Protein AF-A0A645F994-F1 (afdb_monomer_lite)

Foldseek 3Di:
DDPPPPVVVVVVVVLVVVVVVPVPPDDDDQDKFKKKKKDAQVLCVQCVVVQVVFFHFPDWDQDPNRMIITITIGRPVCLVVSQVVSCVSRVHPMDMGTDD

Organism: NCBI:txid1076179

Secondary structure (DSSP, 8-state):
------HHHHHHHHHHHHHHHHGGG--S---EEEEEEEEEHHHHHHHHHHHHHH-EEEEEEE-TTSEEEEEEEEEGGGHHHHHHHHHHHHTT--EEEEE-

Sequence (100 aa):
MKFHVDAFKTMEKQVDEAMKLLKPLIPIRLEKSRVAVRLSGTDYGKCYEDLIGFGIVEREEWQKDGSWIGVMEIPAGRINELTGRMKDRTRGTAEVRLIS

Structure (mmCIF, N/CA/C/O backbone):
data_AF-A0A645F994-F1
#
_entry.id   AF-A0A645F994-F1
#
loop_
_atom_site.group_PDB
_atom_site.id
_atom_site.type_symbol
_atom_site.label_atom_id
_atom_site.label_alt_id
_atom_site.label_comp_id
_atom_site.label_asym_id
_atom_site.label_entity_id
_atom_site.label_seq_id
_atom_site.pdbx_PDB_ins_code
_atom_site.Cartn_x
_atom_site.Cartn_y
_atom_site.Cartn_z
_atom_site.occupancy
_atom_site.B_iso_or_equiv
_atom_site.auth_seq_id
_atom_site.auth_comp_id
_atom_site.auth_asym_id
_atom_site.auth_atom_id
_atom_site.pdbx_PDB_model_num
ATOM 1 N N . MET A 1 1 ? -2.578 -6.190 37.125 1.00 38.97 1 MET A N 1
ATOM 2 C CA . MET A 1 1 ? -1.524 -6.371 36.104 1.00 38.97 1 MET A CA 1
ATOM 3 C C . MET A 1 1 ? -2.187 -6.267 34.733 1.00 38.97 1 MET A C 1
ATOM 5 O O . MET A 1 1 ? -2.744 -7.244 34.259 1.00 38.97 1 MET A O 1
ATOM 9 N N . LYS A 1 2 ? -2.282 -5.058 34.161 1.00 40.34 2 LYS A N 1
ATOM 10 C CA . LYS A 1 2 ? -2.873 -4.856 32.827 1.00 40.34 2 LYS A CA 1
ATOM 11 C C . LYS A 1 2 ? -1.740 -4.947 31.808 1.00 40.34 2 LYS A C 1
ATOM 13 O O . LYS A 1 2 ? -0.998 -3.988 31.638 1.00 40.34 2 LYS A O 1
ATOM 18 N N . PHE A 1 3 ? -1.582 -6.115 31.193 1.00 35.53 3 PHE A N 1
ATOM 19 C CA . PHE A 1 3 ? -0.750 -6.270 30.006 1.00 35.53 3 PHE A CA 1
ATOM 20 C C . PHE A 1 3 ? -1.453 -5.559 28.848 1.00 35.53 3 PHE A C 1
ATOM 22 O O . PHE A 1 3 ? -2.392 -6.091 28.267 1.00 35.53 3 PHE A O 1
ATOM 29 N N . HIS A 1 4 ? -1.029 -4.333 28.550 1.00 41.91 4 HIS A N 1
ATOM 30 C CA . HIS A 1 4 ? -1.249 -3.740 27.236 1.00 41.91 4 HIS A CA 1
ATOM 31 C C . HIS A 1 4 ? -0.124 -4.273 26.348 1.00 41.91 4 HIS A C 1
ATOM 33 O O . HIS A 1 4 ? 0.980 -3.733 26.319 1.00 41.91 4 HIS A O 1
ATOM 39 N N . VAL A 1 5 ? -0.365 -5.425 25.722 1.00 39.44 5 VAL A N 1
ATOM 40 C CA . VAL A 1 5 ? 0.471 -5.882 24.613 1.00 39.44 5 VAL A CA 1
ATOM 41 C C . VAL A 1 5 ? 0.105 -4.989 23.436 1.00 39.44 5 VAL A C 1
ATOM 43 O O . VAL A 1 5 ? -0.930 -5.188 22.808 1.00 39.44 5 VAL A O 1
ATOM 46 N N . ASP A 1 6 ? 0.927 -3.977 23.164 1.00 44.97 6 ASP A N 1
ATOM 47 C CA . ASP A 1 6 ? 0.894 -3.277 21.881 1.00 44.97 6 ASP A CA 1
ATOM 48 C C . ASP A 1 6 ? 1.360 -4.259 20.801 1.00 44.97 6 ASP A C 1
ATOM 50 O O . ASP A 1 6 ? 2.546 -4.347 20.474 1.00 44.97 6 ASP A O 1
ATOM 54 N N . ALA A 1 7 ? 0.411 -5.029 20.266 1.00 48.12 7 ALA A N 1
ATOM 55 C CA . ALA A 1 7 ? 0.626 -5.989 19.183 1.00 48.12 7 ALA A CA 1
ATOM 56 C C . ALA A 1 7 ? 1.188 -5.327 17.905 1.00 48.12 7 ALA A C 1
ATOM 58 O O . ALA A 1 7 ? 1.768 -6.003 17.058 1.00 48.12 7 ALA A O 1
ATOM 59 N N . PHE A 1 8 ? 1.088 -3.999 17.801 1.00 50.41 8 PHE A N 1
ATOM 60 C CA . PHE A 1 8 ? 1.637 -3.198 16.708 1.00 50.41 8 PHE A CA 1
ATOM 61 C C . PHE A 1 8 ? 3.173 -3.133 16.724 1.00 50.41 8 PHE A C 1
ATOM 63 O O . PHE A 1 8 ? 3.800 -3.284 15.679 1.00 50.41 8 PHE A O 1
ATOM 70 N N . LYS A 1 9 ? 3.808 -3.043 17.905 1.00 43.66 9 LYS A N 1
ATOM 71 C CA . LYS A 1 9 ? 5.281 -2.943 18.020 1.00 43.66 9 LYS A CA 1
ATOM 72 C C . LYS A 1 9 ? 6.025 -4.212 17.603 1.00 43.66 9 LYS A C 1
ATOM 74 O O . LYS A 1 9 ? 7.218 -4.170 17.312 1.00 43.66 9 LYS A O 1
ATOM 79 N N . THR A 1 10 ? 5.363 -5.369 17.653 1.00 43.88 10 THR A N 1
ATOM 80 C CA . THR A 1 10 ? 5.973 -6.652 17.260 1.00 43.88 10 THR A C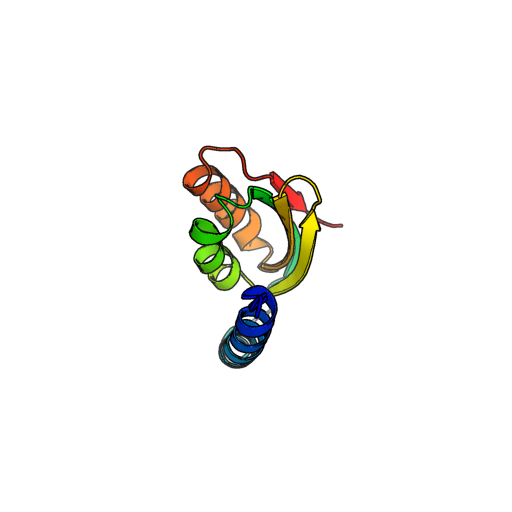A 1
ATOM 81 C C . THR A 1 10 ? 5.847 -6.891 15.756 1.00 43.88 10 THR A C 1
ATOM 83 O O . THR A 1 10 ? 6.770 -7.438 15.158 1.00 43.88 10 THR A O 1
ATOM 86 N N . MET A 1 11 ? 4.755 -6.419 15.145 1.00 47.53 11 MET A N 1
ATOM 87 C CA . MET A 1 11 ? 4.527 -6.510 13.704 1.00 47.53 11 MET A CA 1
ATOM 88 C C . MET A 1 11 ? 5.521 -5.636 12.925 1.00 47.53 11 MET A C 1
ATOM 90 O O . MET A 1 11 ? 6.129 -6.147 11.990 1.00 47.53 11 MET A O 1
ATOM 94 N N . GLU A 1 12 ? 5.788 -4.396 13.364 1.00 50.69 12 GLU A N 1
ATOM 95 C CA . GLU A 1 12 ? 6.786 -3.489 12.750 1.00 50.69 12 GLU A CA 1
ATOM 96 C C . GLU A 1 12 ? 8.153 -4.167 12.533 1.00 50.69 12 GLU A C 1
ATOM 98 O O . GLU A 1 12 ? 8.730 -4.097 11.448 1.00 50.69 12 GLU A O 1
ATOM 103 N N . LYS A 1 13 ? 8.642 -4.919 13.532 1.00 48.03 13 LYS A N 1
ATOM 104 C CA . LYS A 1 13 ? 9.907 -5.669 13.421 1.00 48.03 13 LYS A CA 1
ATOM 105 C C . LYS A 1 13 ? 9.864 -6.785 12.375 1.00 48.03 13 LYS A C 1
ATOM 107 O O . LYS A 1 13 ? 10.885 -7.064 11.752 1.00 48.03 13 LYS A O 1
ATOM 112 N N . GLN A 1 14 ? 8.713 -7.428 12.188 1.00 49.97 14 GLN A N 1
ATOM 113 C CA . GLN A 1 14 ? 8.546 -8.484 11.185 1.00 49.97 14 GLN A CA 1
ATOM 114 C C . GLN A 1 14 ? 8.457 -7.905 9.767 1.00 49.97 14 GLN A C 1
ATOM 116 O O . GLN A 1 14 ? 8.951 -8.523 8.822 1.00 49.97 14 GLN A O 1
ATOM 121 N N . VAL A 1 15 ? 7.897 -6.700 9.614 1.00 52.00 15 VAL A N 1
ATOM 122 C CA . VAL A 1 15 ? 7.865 -5.982 8.329 1.00 52.00 15 VAL A CA 1
ATOM 123 C C . VAL A 1 15 ? 9.282 -5.644 7.864 1.00 52.00 15 VAL A C 1
ATOM 125 O O . VAL A 1 15 ? 9.627 -5.895 6.709 1.00 52.00 15 VAL A O 1
ATOM 128 N N . ASP A 1 16 ? 10.138 -5.160 8.767 1.00 52.03 16 ASP A N 1
ATOM 129 C CA . ASP A 1 16 ? 11.531 -4.805 8.463 1.00 52.03 16 ASP A CA 1
ATOM 130 C C . ASP A 1 16 ? 12.373 -5.984 7.949 1.00 52.03 16 ASP A C 1
ATOM 132 O O . ASP A 1 16 ? 13.223 -5.819 7.065 1.00 52.03 16 ASP A O 1
ATOM 136 N N . GLU A 1 17 ? 12.153 -7.186 8.483 1.00 57.75 17 GLU A N 1
ATOM 137 C CA . GLU A 1 17 ? 12.835 -8.400 8.024 1.00 57.75 17 GLU A CA 1
ATOM 138 C C . GLU A 1 17 ? 12.307 -8.873 6.665 1.00 57.75 17 GLU A C 1
ATOM 140 O O . GLU A 1 17 ? 13.106 -9.182 5.775 1.00 57.75 17 GLU A O 1
ATOM 145 N N . ALA A 1 18 ? 10.987 -8.835 6.452 1.00 57.44 18 ALA A N 1
ATOM 146 C CA . ALA A 1 18 ? 10.377 -9.162 5.163 1.00 57.44 18 ALA A CA 1
ATOM 147 C C . ALA A 1 18 ? 10.835 -8.199 4.048 1.00 57.44 18 ALA A C 1
ATOM 149 O O . ALA A 1 18 ? 11.186 -8.632 2.948 1.00 57.44 18 ALA A O 1
ATOM 150 N N . MET A 1 19 ? 10.941 -6.899 4.344 1.00 54.97 19 MET A N 1
ATOM 151 C CA . MET A 1 19 ? 11.426 -5.888 3.397 1.00 54.97 19 MET A CA 1
ATOM 152 C C . MET A 1 19 ? 12.878 -6.122 2.960 1.00 54.97 19 MET A C 1
ATOM 154 O O . MET A 1 19 ? 13.233 -5.832 1.816 1.00 54.97 19 MET A O 1
ATOM 158 N N . LYS A 1 20 ? 13.742 -6.654 3.834 1.00 57.91 20 LYS A N 1
ATOM 159 C CA . LYS A 1 20 ? 15.136 -6.977 3.477 1.00 57.91 20 LYS A CA 1
ATOM 160 C C . LYS A 1 20 ? 15.230 -8.140 2.487 1.00 57.91 20 LYS A C 1
ATOM 162 O O . LYS A 1 20 ? 16.143 -8.139 1.665 1.00 57.91 20 LYS A O 1
ATOM 167 N N . LEU A 1 21 ? 14.285 -9.080 2.532 1.00 59.03 21 LEU A N 1
ATOM 168 C CA . LEU A 1 21 ? 14.250 -10.255 1.655 1.00 59.03 21 LEU A CA 1
ATOM 169 C C . LEU A 1 21 ? 13.698 -9.948 0.253 1.00 59.03 21 LEU A C 1
ATOM 171 O O . LEU A 1 21 ? 14.090 -10.611 -0.703 1.00 59.03 21 LEU A O 1
ATOM 175 N N . LEU A 1 22 ? 12.844 -8.928 0.105 1.00 56.44 22 LEU A N 1
ATOM 176 C CA . LEU A 1 22 ? 12.230 -8.556 -1.183 1.00 56.44 22 LEU A CA 1
ATOM 177 C C . LEU A 1 22 ? 13.112 -7.644 -2.063 1.00 56.44 22 LEU A C 1
ATOM 179 O O . LEU A 1 22 ? 12.950 -7.613 -3.283 1.00 56.44 22 LEU A O 1
ATOM 183 N N . LYS A 1 23 ? 14.079 -6.924 -1.473 1.00 53.38 23 LYS A N 1
ATOM 184 C CA . LYS A 1 23 ? 14.997 -5.995 -2.174 1.00 53.38 23 LYS A CA 1
ATOM 185 C C . LYS A 1 23 ? 15.773 -6.575 -3.376 1.00 53.38 23 LYS A C 1
ATOM 187 O O . LYS A 1 23 ? 15.970 -5.824 -4.330 1.00 53.38 23 LYS A O 1
ATOM 192 N N . PRO A 1 24 ? 16.238 -7.840 -3.387 1.00 57.41 24 PRO A N 1
ATOM 193 C CA . PRO A 1 24 ? 17.116 -8.327 -4.457 1.00 57.41 24 PRO A CA 1
ATOM 194 C C . PRO A 1 24 ? 16.427 -8.678 -5.790 1.00 57.41 24 PRO A C 1
ATOM 196 O O . PRO A 1 24 ? 17.131 -8.954 -6.758 1.00 57.41 24 PRO A O 1
ATOM 199 N N . LEU A 1 25 ? 15.087 -8.697 -5.871 1.00 56.12 25 LEU A N 1
ATOM 200 C CA . LEU A 1 25 ? 14.356 -9.275 -7.016 1.00 56.12 25 LEU A CA 1
ATOM 201 C C . LEU A 1 25 ? 13.817 -8.275 -8.054 1.00 56.12 25 LEU A C 1
ATOM 203 O O . LEU A 1 25 ? 13.258 -8.716 -9.054 1.00 56.12 25 LEU A O 1
ATOM 207 N N . ILE A 1 26 ? 13.997 -6.958 -7.879 1.00 64.50 26 ILE A N 1
ATOM 208 C CA . ILE A 1 26 ? 13.488 -5.951 -8.836 1.00 64.50 26 ILE A CA 1
ATOM 209 C C . ILE A 1 26 ? 14.637 -5.249 -9.582 1.00 64.50 26 ILE A C 1
ATOM 211 O O . ILE A 1 26 ? 14.952 -4.092 -9.287 1.00 64.50 26 ILE A O 1
ATOM 215 N N . PRO A 1 27 ? 15.292 -5.900 -10.561 1.00 51.69 27 PRO A N 1
ATOM 216 C CA . PRO A 1 27 ? 16.115 -5.200 -11.530 1.00 51.69 27 PRO A CA 1
ATOM 217 C C . PRO A 1 27 ? 15.288 -4.791 -12.764 1.00 51.69 27 PRO A C 1
ATOM 219 O O . PRO A 1 27 ? 14.350 -5.479 -13.155 1.00 51.69 27 PRO A O 1
ATOM 222 N N . ILE A 1 28 ? 15.751 -3.720 -13.425 1.00 52.59 28 ILE A N 1
ATOM 223 C CA . ILE A 1 28 ? 15.341 -3.164 -14.736 1.00 52.59 28 ILE A CA 1
ATOM 224 C C . ILE A 1 28 ? 14.322 -2.010 -14.646 1.00 52.59 28 ILE A C 1
ATOM 226 O O . ILE A 1 28 ? 13.125 -2.226 -14.710 1.00 52.59 28 ILE A O 1
ATOM 230 N N . ARG A 1 29 ? 14.832 -0.768 -14.543 1.00 54.56 29 ARG A N 1
ATOM 231 C CA . ARG A 1 29 ? 14.196 0.529 -14.901 1.00 54.56 29 ARG A CA 1
ATOM 232 C C . ARG A 1 29 ? 12.658 0.608 -14.822 1.00 54.56 29 ARG A C 1
ATOM 234 O O . ARG A 1 29 ? 12.018 1.109 -15.741 1.00 54.56 29 ARG A O 1
ATOM 241 N N . LEU A 1 30 ? 12.058 0.160 -13.725 1.00 62.31 30 LEU A N 1
ATOM 242 C CA . LEU A 1 30 ? 10.684 0.524 -13.426 1.00 62.31 30 LEU A CA 1
ATOM 243 C C . LEU A 1 30 ? 10.705 1.908 -12.798 1.00 62.31 30 LEU A C 1
ATOM 245 O O . LEU A 1 30 ? 11.250 2.085 -11.708 1.00 62.31 30 LEU A O 1
ATOM 249 N N . GLU A 1 31 ? 10.126 2.883 -13.495 1.00 78.25 31 GLU A N 1
ATOM 250 C CA . GLU A 1 31 ? 9.755 4.138 -12.857 1.00 78.25 31 GLU A CA 1
ATOM 251 C C . GLU A 1 31 ? 8.852 3.798 -11.668 1.00 78.25 31 GLU A C 1
ATOM 253 O O . GLU A 1 31 ? 7.827 3.117 -11.793 1.00 78.25 31 GLU A O 1
ATOM 258 N N . LYS A 1 32 ? 9.320 4.180 -10.485 1.00 83.81 32 LYS A N 1
ATOM 259 C CA . LYS A 1 32 ? 8.625 3.978 -9.222 1.00 83.81 32 LYS A CA 1
ATOM 260 C C . LYS A 1 32 ? 7.734 5.184 -8.979 1.00 83.81 32 LYS A C 1
ATOM 262 O O . LYS A 1 32 ? 8.141 6.319 -9.218 1.00 83.81 32 LYS A O 1
ATOM 267 N N . SER A 1 33 ? 6.530 4.938 -8.491 1.00 89.25 33 SER A N 1
ATOM 268 C CA . SER A 1 33 ? 5.600 5.982 -8.076 1.00 89.25 33 SER A CA 1
ATOM 269 C C . SER A 1 33 ? 5.228 5.785 -6.620 1.00 89.25 33 SER A C 1
ATOM 271 O O . SER A 1 33 ? 5.171 4.660 -6.121 1.00 89.25 33 SER A O 1
ATOM 273 N N . ARG A 1 34 ? 4.952 6.897 -5.944 1.00 92.38 34 ARG A N 1
ATOM 274 C CA . ARG A 1 34 ? 4.466 6.891 -4.569 1.00 92.38 34 ARG A CA 1
ATOM 275 C C . ARG A 1 34 ? 2.951 6.979 -4.590 1.00 92.38 34 ARG A C 1
ATOM 277 O O . ARG A 1 34 ? 2.377 7.807 -5.299 1.00 92.38 34 ARG A O 1
ATOM 284 N N . VAL A 1 35 ? 2.299 6.119 -3.823 1.00 94.19 35 VAL A N 1
ATOM 285 C CA . VAL A 1 35 ? 0.843 6.115 -3.681 1.00 94.19 35 VAL A CA 1
ATOM 286 C C . VAL A 1 35 ? 0.467 6.102 -2.206 1.00 94.19 35 VAL A C 1
ATOM 288 O O . VAL A 1 35 ? 1.093 5.411 -1.407 1.00 94.19 35 VAL A O 1
ATOM 291 N N . ALA A 1 36 ? -0.549 6.878 -1.846 1.00 95.31 36 ALA A N 1
ATOM 292 C CA . ALA A 1 36 ? -1.215 6.797 -0.558 1.00 95.31 36 ALA A CA 1
ATOM 293 C C . ALA A 1 36 ? -2.407 5.846 -0.680 1.00 95.31 36 ALA A C 1
ATOM 295 O O . ALA A 1 36 ? -3.237 5.997 -1.579 1.00 95.31 36 ALA A O 1
ATOM 296 N N . VAL A 1 37 ? -2.505 4.894 0.238 1.00 95.50 37 VAL A N 1
ATOM 297 C CA . VAL A 1 37 ? -3.626 3.966 0.363 1.00 95.50 37 VAL A CA 1
ATOM 298 C C . VAL A 1 37 ? -4.284 4.190 1.716 1.00 95.50 37 VAL A C 1
ATOM 300 O O . VAL A 1 37 ? -3.604 4.159 2.738 1.00 95.50 37 VAL A O 1
ATOM 303 N N . ARG A 1 38 ? -5.602 4.393 1.731 1.00 95.31 38 ARG A N 1
ATOM 304 C CA . ARG A 1 38 ? -6.413 4.442 2.950 1.00 95.31 38 ARG A CA 1
ATOM 305 C C . ARG A 1 38 ? -7.333 3.233 3.016 1.00 95.31 38 ARG A C 1
ATOM 307 O O . ARG A 1 38 ? -8.047 2.939 2.057 1.00 95.31 38 ARG A O 1
ATOM 314 N N . LEU A 1 39 ? -7.333 2.566 4.164 1.00 94.38 39 LEU A N 1
ATOM 315 C CA . LEU A 1 39 ? -8.160 1.399 4.472 1.00 94.38 39 LEU A CA 1
ATOM 316 C C . LEU A 1 39 ? -8.850 1.599 5.821 1.00 94.38 39 LEU A C 1
ATOM 318 O O . LEU A 1 39 ? -8.317 2.273 6.698 1.00 94.38 39 LEU A O 1
ATOM 322 N N . SER A 1 40 ? -10.014 0.989 6.035 1.00 92.50 40 SER A N 1
ATOM 323 C CA . SER A 1 40 ? -10.531 0.835 7.400 1.00 92.50 40 SER A CA 1
ATOM 324 C C . SER A 1 40 ? -9.693 -0.197 8.165 1.00 92.50 40 SER A C 1
ATOM 326 O O . SER A 1 40 ? -9.098 -1.093 7.563 1.00 92.50 40 SER A O 1
ATOM 328 N N . GLY A 1 41 ? -9.675 -0.137 9.497 1.00 87.06 41 GLY A N 1
ATOM 329 C CA . GLY A 1 41 ? -8.946 -1.121 10.305 1.00 87.06 41 GLY A CA 1
ATOM 330 C C . GLY A 1 41 ? -9.415 -2.566 10.103 1.00 87.06 41 GLY A C 1
ATOM 331 O O . GLY A 1 41 ? -8.603 -3.485 10.144 1.00 87.06 41 GLY A O 1
ATOM 332 N N . THR A 1 42 ? -10.700 -2.779 9.792 1.00 89.25 42 THR A N 1
ATOM 333 C CA . THR A 1 42 ? -11.233 -4.105 9.421 1.00 89.25 42 THR A CA 1
ATOM 334 C C . THR A 1 42 ? -10.667 -4.614 8.101 1.00 89.25 42 THR A C 1
ATOM 336 O O . THR A 1 42 ? -10.570 -5.821 7.882 1.00 89.25 42 THR A O 1
ATOM 339 N N . ASP A 1 43 ? -10.310 -3.690 7.213 1.00 91.19 43 ASP A N 1
ATOM 340 C CA . ASP A 1 43 ? -9.913 -3.979 5.847 1.00 91.19 43 ASP A CA 1
ATOM 341 C C . ASP A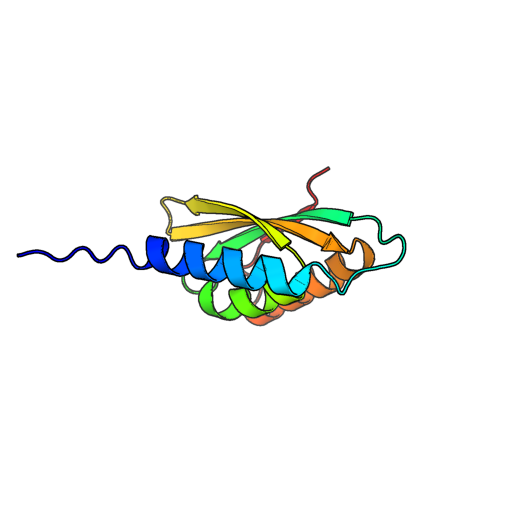 1 43 ? -8.39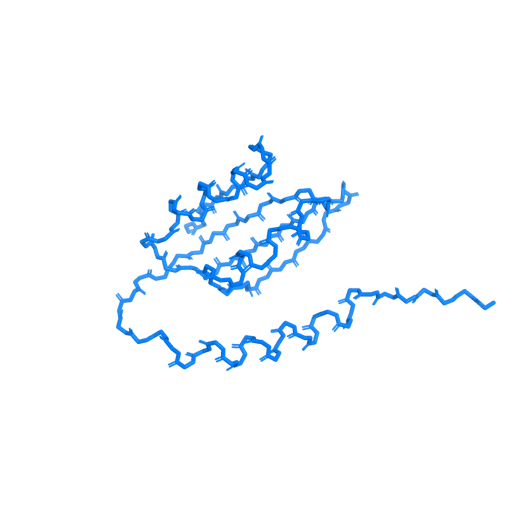7 -4.053 5.680 1.00 91.19 43 ASP A C 1
ATOM 343 O O . ASP A 1 43 ? -7.911 -4.711 4.764 1.00 91.19 43 ASP A O 1
ATOM 347 N N . TYR A 1 44 ? -7.647 -3.451 6.600 1.00 88.81 44 TYR A N 1
ATOM 348 C CA . TYR A 1 44 ? -6.193 -3.521 6.633 1.00 88.81 44 TYR A CA 1
ATOM 349 C C . TYR A 1 44 ? -5.686 -4.969 6.618 1.00 88.81 44 TYR A C 1
ATOM 351 O O . TYR A 1 44 ? -4.932 -5.348 5.725 1.00 88.81 44 TYR A O 1
ATOM 359 N N . GLY A 1 45 ? -6.166 -5.815 7.538 1.00 86.06 45 GLY A N 1
ATOM 360 C CA . GLY A 1 45 ? -5.658 -7.186 7.683 1.00 86.06 45 GLY A CA 1
ATOM 361 C C . GLY A 1 45 ? -5.826 -8.053 6.428 1.00 86.06 45 GLY A C 1
ATOM 362 O O . GLY A 1 45 ? -4.946 -8.844 6.107 1.00 86.06 45 GLY A O 1
ATOM 363 N N . LYS A 1 46 ? -6.919 -7.871 5.675 1.00 89.50 46 LYS A N 1
ATOM 364 C CA . LYS A 1 46 ? -7.178 -8.608 4.420 1.00 89.50 46 LYS A CA 1
ATOM 365 C C . LYS A 1 46 ? -6.414 -8.056 3.211 1.00 89.50 46 LYS A C 1
ATOM 367 O O . LYS A 1 46 ? -6.317 -8.747 2.201 1.00 89.50 46 LYS A O 1
ATOM 372 N N . CYS A 1 47 ? -5.932 -6.817 3.292 1.00 90.50 47 CYS A N 1
ATOM 373 C CA . CYS A 1 47 ? -5.228 -6.132 2.209 1.00 90.50 47 CYS A CA 1
ATOM 374 C C . CYS A 1 47 ? -3.712 -6.099 2.417 1.00 90.50 47 CYS A C 1
ATOM 376 O O . CYS A 1 47 ? -2.989 -5.901 1.448 1.00 90.50 47 CYS A O 1
ATOM 378 N N . TYR A 1 48 ? -3.223 -6.305 3.642 1.00 86.94 48 TYR A N 1
ATOM 379 C CA . TYR A 1 48 ? -1.808 -6.173 3.985 1.00 86.94 48 TYR A CA 1
ATOM 380 C C . TYR A 1 48 ? -0.889 -7.051 3.123 1.00 86.94 48 TYR A C 1
ATOM 382 O O . TYR A 1 48 ? 0.096 -6.556 2.581 1.00 86.94 48 TYR A O 1
ATOM 390 N N . GLU A 1 49 ? -1.249 -8.322 2.919 1.00 87.56 49 GLU A N 1
ATOM 391 C CA . GLU A 1 49 ? -0.489 -9.246 2.064 1.00 87.56 49 GLU A CA 1
ATOM 392 C C . GLU A 1 49 ? -0.444 -8.784 0.599 1.00 87.56 49 GLU A C 1
ATOM 394 O O . GLU A 1 49 ? 0.598 -8.850 -0.051 1.00 87.56 49 GLU A O 1
ATOM 399 N N . ASP A 1 50 ? -1.561 -8.257 0.087 1.00 89.75 50 ASP A N 1
ATOM 400 C CA . ASP A 1 50 ? -1.593 -7.692 -1.258 1.00 89.75 50 ASP A CA 1
ATOM 401 C C . ASP A 1 50 ? -0.672 -6.456 -1.324 1.00 89.75 50 ASP A C 1
ATOM 403 O O . ASP A 1 50 ? 0.172 -6.380 -2.214 1.00 89.75 50 ASP A O 1
ATOM 407 N N . LEU A 1 51 ? -0.757 -5.524 -0.363 1.00 89.38 51 LEU A N 1
ATOM 408 C CA . LEU A 1 51 ? 0.059 -4.299 -0.326 1.00 89.38 51 LEU A CA 1
ATOM 409 C C . LEU A 1 51 ? 1.565 -4.597 -0.412 1.00 89.38 51 LEU A C 1
ATOM 411 O O . LEU A 1 51 ? 2.248 -4.050 -1.280 1.00 89.38 51 LEU A O 1
ATOM 415 N N . ILE A 1 52 ? 2.075 -5.510 0.417 1.00 86.81 52 ILE A N 1
ATOM 416 C CA . ILE A 1 52 ? 3.498 -5.895 0.391 1.00 86.81 52 ILE A CA 1
ATOM 417 C C . ILE A 1 52 ? 3.889 -6.669 -0.882 1.00 86.81 52 ILE A C 1
ATOM 419 O O . ILE A 1 52 ? 5.055 -6.671 -1.270 1.00 86.81 52 ILE A O 1
ATOM 423 N N . GLY A 1 53 ? 2.929 -7.304 -1.565 1.00 86.44 53 GLY A N 1
ATOM 424 C CA . GLY A 1 53 ? 3.135 -7.947 -2.869 1.00 86.44 53 GLY A CA 1
ATOM 425 C C . GLY A 1 53 ? 3.154 -6.969 -4.055 1.00 86.44 53 GLY A C 1
ATOM 426 O O . GLY A 1 53 ? 3.659 -7.297 -5.137 1.00 86.44 53 GLY A O 1
ATOM 427 N N . PHE A 1 54 ? 2.610 -5.762 -3.882 1.00 89.00 54 PHE A N 1
ATOM 428 C CA . PHE A 1 54 ? 2.615 -4.705 -4.898 1.00 89.00 54 PHE A CA 1
ATOM 429 C C . PHE A 1 54 ? 3.837 -3.790 -4.811 1.00 89.00 54 PHE A C 1
ATOM 431 O O . PHE A 1 54 ? 4.296 -3.306 -5.850 1.00 89.00 54 PHE A O 1
ATOM 438 N N . GLY A 1 55 ? 4.384 -3.574 -3.615 1.00 87.06 55 GLY A N 1
ATOM 439 C CA . GLY A 1 55 ? 5.595 -2.783 -3.424 1.00 87.06 55 GLY A CA 1
ATOM 440 C C . GLY A 1 55 ? 5.978 -2.620 -1.960 1.00 87.06 55 GLY A C 1
ATOM 441 O O . GLY A 1 55 ? 5.749 -3.508 -1.145 1.00 87.06 55 GLY A O 1
ATOM 442 N N . ILE A 1 56 ? 6.605 -1.492 -1.638 1.00 86.88 56 ILE A N 1
ATOM 443 C CA . ILE A 1 56 ? 7.227 -1.258 -0.331 1.00 86.88 56 ILE A CA 1
ATOM 444 C C . ILE A 1 56 ? 6.468 -0.152 0.391 1.00 86.88 56 ILE A C 1
ATOM 446 O O . ILE A 1 56 ? 6.366 0.960 -0.121 1.00 86.88 56 ILE A O 1
ATOM 450 N N . VAL A 1 57 ? 5.957 -0.434 1.589 1.00 86.19 57 VAL A N 1
ATOM 451 C CA . VAL A 1 57 ? 5.368 0.592 2.458 1.00 86.19 57 VAL A CA 1
ATOM 452 C C . VAL A 1 57 ? 6.502 1.437 3.037 1.00 86.19 57 VAL A C 1
ATOM 454 O O . VAL A 1 57 ? 7.369 0.930 3.739 1.00 86.19 57 VAL A O 1
ATOM 457 N N . GLU A 1 58 ? 6.524 2.727 2.713 1.00 86.31 58 GLU A N 1
ATOM 458 C CA . GLU A 1 58 ? 7.537 3.663 3.207 1.00 86.31 58 GLU A CA 1
ATOM 459 C C . GLU A 1 58 ? 7.154 4.255 4.561 1.00 86.31 58 GLU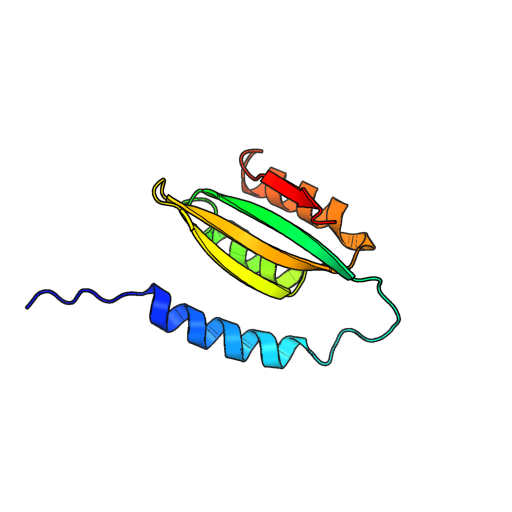 A C 1
ATOM 461 O O . GLU A 1 58 ? 8.018 4.534 5.393 1.00 86.31 58 GLU A O 1
ATOM 466 N N . ARG A 1 59 ? 5.860 4.540 4.739 1.00 84.69 59 ARG A N 1
ATOM 467 C CA . ARG A 1 59 ? 5.298 5.162 5.940 1.00 84.69 59 ARG A CA 1
ATOM 468 C C . ARG A 1 59 ? 3.877 4.682 6.138 1.00 84.69 59 ARG A C 1
ATOM 470 O O . ARG A 1 59 ? 3.141 4.545 5.166 1.00 84.69 59 ARG A O 1
ATOM 477 N N . GLU A 1 60 ? 3.476 4.528 7.387 1.00 88.81 60 GLU A N 1
ATOM 478 C CA . GLU A 1 60 ? 2.097 4.238 7.745 1.00 88.81 60 GLU A CA 1
ATOM 479 C C . GLU A 1 60 ? 1.664 4.986 9.005 1.00 88.81 60 GLU A C 1
ATOM 481 O O . GLU A 1 60 ? 2.480 5.298 9.871 1.00 88.81 60 GLU A O 1
ATOM 486 N N . GLU A 1 61 ? 0.372 5.300 9.078 1.00 88.31 61 GLU A N 1
ATOM 487 C CA . GLU A 1 61 ? -0.248 5.992 10.199 1.00 88.31 61 GLU A CA 1
ATOM 488 C C . GLU A 1 61 ? -1.664 5.462 10.451 1.00 88.31 61 GLU A C 1
ATOM 490 O O . GLU A 1 61 ? -2.493 5.365 9.541 1.00 88.31 61 GLU A O 1
ATOM 495 N N . TRP A 1 62 ? -1.957 5.180 11.720 1.00 88.19 62 TRP A N 1
ATOM 496 C CA . TRP A 1 62 ? -3.308 4.898 12.189 1.00 88.19 62 TRP A CA 1
ATOM 497 C C . TRP A 1 62 ? -4.013 6.194 12.571 1.00 88.19 62 TRP A C 1
ATOM 499 O O . TRP A 1 62 ? -3.567 6.947 13.436 1.00 88.19 62 TRP A O 1
ATOM 509 N N . GLN A 1 63 ? -5.146 6.437 11.933 1.00 90.31 63 GLN A N 1
ATOM 510 C CA . GLN A 1 63 ? -6.001 7.578 12.197 1.00 90.31 63 GLN A CA 1
ATOM 511 C C . GLN A 1 63 ? -6.875 7.331 13.429 1.00 90.31 63 GLN A C 1
ATOM 513 O O . GLN A 1 63 ? -7.186 6.199 13.805 1.00 90.31 63 GLN A O 1
ATOM 518 N N . LYS A 1 64 ? -7.334 8.423 14.049 1.00 85.38 64 LYS A N 1
ATOM 519 C CA . LYS A 1 64 ? -8.190 8.379 15.250 1.00 85.38 64 LYS A CA 1
ATOM 520 C C . LYS A 1 64 ? -9.538 7.688 15.018 1.00 85.38 64 LYS A C 1
ATOM 522 O O . LYS A 1 64 ? -10.158 7.242 15.976 1.00 85.38 64 LYS A O 1
ATOM 527 N N . ASP A 1 65 ? -9.989 7.622 13.768 1.00 85.00 65 ASP A N 1
ATOM 528 C CA . ASP A 1 65 ? -11.213 6.932 13.346 1.00 85.00 65 ASP A CA 1
ATOM 529 C C . ASP A 1 65 ? -11.008 5.419 13.123 1.00 85.00 65 ASP A C 1
ATOM 531 O O . ASP A 1 65 ? -11.945 4.718 12.745 1.00 85.00 65 ASP A O 1
ATOM 535 N N . GLY A 1 66 ? -9.793 4.906 13.353 1.00 83.62 66 GLY A N 1
ATOM 536 C CA . GLY A 1 66 ? -9.432 3.510 13.119 1.00 83.62 66 GLY A CA 1
ATOM 537 C C . GLY A 1 66 ? -9.134 3.182 11.656 1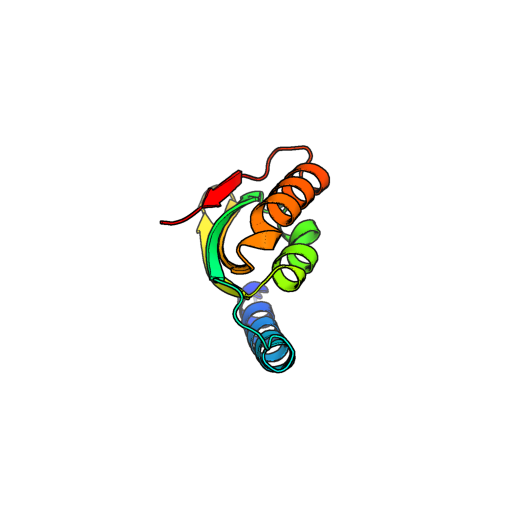.00 83.62 66 GLY A C 1
ATOM 538 O O . GLY A 1 66 ? -8.996 2.004 11.323 1.00 83.62 66 GLY A O 1
ATOM 539 N N . SER A 1 67 ? -9.046 4.180 10.771 1.00 89.75 67 SER A N 1
ATOM 540 C CA . SER A 1 67 ? -8.513 3.984 9.423 1.00 89.75 67 SER A CA 1
ATOM 541 C C . SER A 1 67 ? -6.985 3.935 9.434 1.00 89.75 67 SER A C 1
ATOM 543 O O . SER A 1 67 ? -6.323 4.572 10.248 1.00 89.75 67 SER A O 1
ATOM 545 N N . TRP A 1 68 ? -6.422 3.148 8.532 1.00 91.75 68 TRP A N 1
ATOM 546 C CA . TRP A 1 68 ? -4.993 3.069 8.275 1.00 91.75 68 TRP A CA 1
ATOM 547 C C . TRP A 1 68 ? -4.688 3.830 6.991 1.00 91.75 68 TRP A C 1
ATOM 549 O O . TRP A 1 68 ? -5.413 3.688 6.001 1.00 91.75 68 TRP A O 1
ATOM 559 N N . ILE A 1 69 ? -3.629 4.632 7.002 1.00 93.25 69 ILE A N 1
ATOM 560 C CA . ILE A 1 69 ? -3.105 5.317 5.822 1.00 93.25 69 ILE A CA 1
ATOM 561 C C . ILE A 1 69 ? -1.654 4.893 5.640 1.00 93.25 69 ILE A C 1
ATOM 563 O O . ILE A 1 69 ? -0.833 5.127 6.521 1.00 93.25 69 ILE A O 1
ATOM 567 N N . GLY A 1 70 ? -1.332 4.314 4.488 1.00 91.56 70 GLY A N 1
ATOM 568 C CA . GLY A 1 70 ? 0.033 3.962 4.117 1.00 91.56 70 GLY A CA 1
ATOM 569 C C . GLY A 1 70 ? 0.482 4.677 2.858 1.00 91.56 70 GLY A C 1
ATOM 570 O O . GLY A 1 70 ? -0.244 4.725 1.868 1.00 91.56 70 GLY A O 1
ATOM 571 N N . VAL A 1 71 ? 1.699 5.207 2.882 1.00 92.50 71 VAL A N 1
ATOM 572 C CA . VAL A 1 71 ? 2.415 5.663 1.694 1.00 92.50 71 VAL A CA 1
ATOM 573 C C . VAL A 1 71 ? 3.347 4.549 1.259 1.00 92.50 71 VAL A C 1
ATOM 575 O O . VAL A 1 71 ? 4.196 4.113 2.036 1.00 92.50 71 VAL A O 1
ATOM 578 N N . MET A 1 72 ? 3.197 4.095 0.022 1.00 91.69 72 MET A N 1
ATOM 579 C CA . MET A 1 72 ? 3.987 3.004 -0.528 1.00 91.69 72 MET A CA 1
ATOM 580 C C . MET A 1 72 ? 4.595 3.362 -1.879 1.00 91.69 72 MET A C 1
ATOM 582 O O . MET A 1 72 ? 3.994 4.059 -2.698 1.00 91.69 72 MET A O 1
ATOM 586 N N . GLU A 1 73 ? 5.801 2.861 -2.100 1.00 90.25 73 GLU A N 1
ATOM 587 C CA . GLU A 1 73 ? 6.499 2.901 -3.373 1.00 90.25 73 GLU A CA 1
ATOM 588 C C . GLU A 1 73 ? 6.126 1.657 -4.182 1.00 90.25 73 GLU A C 1
ATOM 590 O O . GLU A 1 73 ? 6.342 0.525 -3.736 1.00 90.25 73 GLU A O 1
ATOM 595 N N . ILE A 1 74 ? 5.570 1.859 -5.377 1.00 89.62 74 ILE A N 1
ATOM 596 C CA . ILE A 1 74 ? 5.187 0.773 -6.281 1.00 89.62 74 ILE A CA 1
ATOM 597 C C . ILE A 1 74 ? 5.690 1.022 -7.710 1.00 89.62 74 ILE A C 1
ATOM 599 O O . ILE A 1 74 ? 5.813 2.170 -8.143 1.00 89.62 74 ILE A O 1
ATOM 603 N N . PRO A 1 75 ? 5.942 -0.046 -8.484 1.00 89.19 75 PRO A N 1
ATOM 604 C CA . PRO A 1 75 ? 5.948 -0.019 -9.945 1.00 89.19 75 PRO A CA 1
ATOM 605 C C . PRO A 1 75 ? 4.838 0.852 -10.555 1.00 89.19 75 PRO A C 1
ATOM 607 O O . PRO A 1 75 ? 3.660 0.525 -10.393 1.00 89.19 75 PRO A O 1
ATOM 610 N N . ALA A 1 76 ? 5.178 1.890 -11.330 1.00 86.62 76 ALA A N 1
ATOM 611 C CA . ALA A 1 76 ? 4.175 2.751 -11.974 1.00 86.62 76 ALA A CA 1
ATOM 612 C C . ALA A 1 76 ? 3.178 1.952 -12.841 1.00 86.62 76 ALA A C 1
ATOM 614 O O . ALA A 1 76 ? 1.973 2.197 -12.818 1.00 86.62 76 ALA A O 1
ATOM 615 N N . GLY A 1 77 ? 3.659 0.910 -13.530 1.00 87.31 77 GLY A N 1
ATOM 616 C CA . GLY A 1 77 ? 2.826 0.016 -14.344 1.00 87.31 77 GLY A CA 1
ATOM 617 C C . GLY A 1 77 ? 1.824 -0.845 -13.561 1.00 87.31 77 GLY A C 1
ATOM 618 O O . GLY A 1 77 ? 0.940 -1.436 -14.174 1.00 87.31 77 GLY A O 1
ATOM 619 N N . ARG A 1 78 ? 1.924 -0.918 -12.225 1.00 90.31 78 ARG A N 1
ATOM 620 C CA . ARG A 1 78 ? 1.041 -1.737 -11.371 1.00 90.31 78 ARG A CA 1
ATOM 621 C C . ARG A 1 78 ? 0.055 -0.923 -10.533 1.00 90.31 78 ARG A C 1
ATOM 623 O O . ARG A 1 78 ? -0.737 -1.510 -9.802 1.00 90.31 78 ARG A O 1
ATOM 630 N N . ILE A 1 79 ? 0.035 0.408 -10.656 1.00 90.25 79 ILE A N 1
ATOM 631 C CA . ILE A 1 79 ? -0.886 1.272 -9.889 1.00 90.25 79 ILE A CA 1
ATOM 632 C C . ILE A 1 79 ? -2.351 0.904 -10.159 1.00 90.25 79 ILE A C 1
ATOM 634 O O . ILE A 1 79 ? -3.156 0.806 -9.231 1.00 90.25 79 ILE A O 1
ATOM 638 N N . ASN A 1 80 ? -2.699 0.665 -11.426 1.00 92.69 80 ASN A N 1
ATOM 639 C CA . ASN A 1 80 ? -4.062 0.298 -11.815 1.00 92.69 80 ASN A CA 1
ATOM 640 C C . ASN A 1 80 ? -4.467 -1.073 -11.254 1.00 92.69 80 ASN A C 1
ATOM 642 O O . ASN A 1 80 ? -5.593 -1.239 -10.787 1.00 92.69 80 ASN A O 1
ATOM 646 N N . GLU A 1 81 ? -3.537 -2.031 -11.250 1.00 94.19 81 GLU A N 1
ATOM 647 C CA . GLU A 1 81 ? -3.733 -3.374 -10.696 1.00 94.19 81 GLU A CA 1
ATOM 648 C C . GLU A 1 81 ? -3.937 -3.311 -9.173 1.00 94.19 81 GLU A C 1
ATOM 650 O O . GLU A 1 81 ? -4.917 -3.859 -8.666 1.00 94.19 81 GLU A O 1
ATOM 655 N N . LEU A 1 82 ? -3.092 -2.556 -8.457 1.00 93.69 82 LEU A N 1
ATOM 656 C CA . LEU A 1 82 ? -3.253 -2.292 -7.024 1.00 93.69 82 LEU A CA 1
ATOM 657 C C . LEU A 1 82 ? -4.620 -1.661 -6.736 1.00 93.69 82 LEU A C 1
ATOM 659 O O . LEU A 1 82 ? -5.337 -2.107 -5.845 1.00 93.69 82 LEU A O 1
ATOM 663 N N . THR A 1 83 ? -4.998 -0.634 -7.499 1.00 93.38 83 THR A N 1
ATOM 664 C CA . THR A 1 83 ? -6.261 0.088 -7.295 1.00 93.38 83 THR A CA 1
ATOM 665 C C . THR A 1 83 ? -7.469 -0.831 -7.471 1.00 93.38 83 THR A C 1
ATOM 667 O O . THR A 1 83 ? -8.384 -0.799 -6.646 1.00 93.38 83 THR A O 1
ATOM 670 N N . GLY A 1 84 ? -7.475 -1.668 -8.513 1.00 95.31 84 GLY A N 1
ATOM 671 C CA . GLY A 1 84 ? -8.518 -2.674 -8.723 1.00 95.31 84 GLY A CA 1
ATOM 672 C C . GLY A 1 84 ? -8.562 -3.685 -7.579 1.00 95.31 84 GLY A C 1
ATOM 673 O O . GLY A 1 84 ? -9.604 -3.865 -6.952 1.00 95.31 84 GLY A O 1
ATOM 674 N N . ARG A 1 85 ? -7.404 -4.248 -7.217 1.00 94.56 85 ARG A N 1
ATOM 675 C CA . ARG A 1 85 ? -7.293 -5.231 -6.133 1.00 94.56 85 ARG A CA 1
ATOM 676 C C . ARG A 1 85 ? -7.790 -4.684 -4.796 1.00 94.56 85 ARG A C 1
ATOM 678 O O . ARG A 1 85 ? -8.529 -5.375 -4.097 1.00 94.56 85 ARG A O 1
ATOM 685 N N . MET A 1 86 ? -7.421 -3.451 -4.445 1.00 94.81 86 MET A N 1
ATOM 686 C CA . MET A 1 86 ? -7.874 -2.811 -3.209 1.00 94.81 86 MET A CA 1
ATOM 687 C C . MET A 1 86 ? -9.388 -2.609 -3.217 1.00 94.81 86 MET A C 1
ATOM 689 O O . MET A 1 86 ? -10.046 -2.938 -2.231 1.00 94.81 86 MET A O 1
ATOM 693 N N . LYS A 1 87 ? -9.971 -2.144 -4.327 1.00 93.06 87 LYS A N 1
ATOM 694 C CA . LYS A 1 87 ? -11.430 -2.011 -4.450 1.00 93.06 87 LYS A CA 1
ATOM 695 C C . LYS A 1 87 ? -12.139 -3.353 -4.297 1.00 93.06 87 LYS A C 1
ATOM 697 O O . LYS A 1 87 ? -13.104 -3.427 -3.543 1.00 93.06 87 LYS A O 1
ATOM 702 N N . ASP A 1 88 ? -11.639 -4.412 -4.919 1.00 94.62 88 ASP A N 1
ATOM 703 C CA . ASP A 1 88 ? -12.263 -5.736 -4.847 1.00 94.62 88 ASP A CA 1
ATOM 704 C C . ASP A 1 88 ? -12.229 -6.304 -3.424 1.00 94.62 88 ASP A C 1
ATOM 706 O O . ASP A 1 88 ? -13.249 -6.746 -2.890 1.00 94.62 88 ASP A O 1
ATOM 710 N N . ARG A 1 89 ? -11.069 -6.227 -2.758 1.00 91.31 89 ARG A N 1
ATOM 711 C CA . ARG A 1 89 ? -10.906 -6.699 -1.373 1.00 91.31 89 ARG A CA 1
ATOM 712 C C . ARG A 1 89 ? -11.777 -5.925 -0.393 1.00 91.31 89 ARG A C 1
ATOM 714 O O . ARG A 1 89 ? -12.297 -6.504 0.564 1.00 91.31 89 ARG A O 1
ATOM 721 N N . THR A 1 90 ? -11.937 -4.627 -0.619 1.00 91.69 90 THR A N 1
ATOM 722 C CA . THR A 1 90 ? -12.645 -3.712 0.286 1.00 91.69 90 THR A CA 1
ATOM 723 C C . THR A 1 90 ? -14.093 -3.441 -0.096 1.00 91.69 90 THR A C 1
ATOM 725 O O . THR A 1 90 ? -14.781 -2.698 0.595 1.00 91.69 90 THR A O 1
ATOM 728 N N . ARG A 1 91 ? -14.593 -4.058 -1.175 1.00 91.12 91 ARG A N 1
ATOM 729 C CA . ARG A 1 91 ? -15.913 -3.743 -1.751 1.00 91.12 91 ARG A CA 1
ATOM 730 C C . ARG A 1 91 ? -16.063 -2.243 -2.058 1.00 91.12 91 ARG A C 1
ATOM 732 O O . ARG A 1 91 ? -17.142 -1.678 -1.915 1.00 91.12 91 ARG A O 1
ATOM 739 N N . GLY A 1 92 ? -14.966 -1.611 -2.473 1.00 88.94 92 GLY A N 1
ATOM 740 C CA . GLY A 1 92 ? -14.906 -0.217 -2.908 1.00 88.94 92 GLY A CA 1
ATOM 741 C C . GLY A 1 92 ? -14.641 0.820 -1.815 1.00 88.94 92 GLY A C 1
ATOM 742 O O . GLY A 1 92 ? -14.647 2.003 -2.139 1.00 88.94 92 GLY A O 1
ATOM 743 N N . THR A 1 93 ? -14.404 0.426 -0.558 1.00 90.44 93 THR A N 1
ATOM 744 C CA . THR A 1 93 ? -14.146 1.386 0.536 1.00 90.44 93 THR A CA 1
ATOM 745 C C . THR A 1 93 ? -12.692 1.861 0.607 1.00 90.44 93 THR A C 1
ATOM 747 O O . THR A 1 93 ? -12.420 2.874 1.248 1.00 90.44 93 THR A O 1
ATOM 750 N N . ALA A 1 94 ? -11.755 1.170 -0.052 1.00 92.56 94 ALA A N 1
ATOM 751 C CA . ALA A 1 94 ? -10.368 1.609 -0.147 1.00 92.56 94 ALA A CA 1
ATOM 752 C C . ALA A 1 94 ? -10.222 2.870 -1.007 1.00 92.56 94 ALA A C 1
ATOM 754 O O . ALA A 1 94 ? -10.754 2.949 -2.119 1.00 92.56 94 ALA A O 1
ATOM 755 N N . GLU A 1 95 ? -9.389 3.801 -0.547 1.00 93.50 95 GLU A N 1
ATOM 756 C CA . GLU A 1 95 ? -8.966 4.954 -1.340 1.00 93.50 95 GLU A CA 1
ATOM 757 C C . GLU A 1 95 ? -7.499 4.798 -1.731 1.00 93.50 95 GLU A C 1
ATOM 759 O O . GLU A 1 95 ? -6.648 4.546 -0.883 1.00 93.50 95 GLU A O 1
ATOM 764 N N . VAL A 1 96 ? -7.194 4.973 -3.017 1.00 94.69 96 VAL A N 1
ATOM 765 C CA . VAL A 1 96 ? -5.822 4.977 -3.539 1.00 94.69 96 VAL A CA 1
ATOM 766 C C . VAL A 1 96 ? -5.585 6.309 -4.241 1.00 94.69 96 VAL A C 1
ATOM 768 O O . VAL A 1 96 ? -6.382 6.724 -5.087 1.00 94.69 96 VAL A O 1
ATOM 771 N N . ARG A 1 97 ? -4.507 7.002 -3.877 1.00 93.81 97 ARG A N 1
ATOM 772 C CA . ARG A 1 97 ? -4.129 8.314 -4.413 1.00 93.81 97 ARG A CA 1
ATOM 773 C C . ARG A 1 97 ? -2.678 8.286 -4.863 1.00 93.81 97 ARG A C 1
ATOM 775 O O . ARG A 1 97 ? -1.799 7.915 -4.096 1.00 93.81 97 ARG A O 1
ATOM 782 N N . LEU A 1 98 ? -2.427 8.722 -6.091 1.00 91.62 98 LEU A N 1
ATOM 783 C CA . LEU A 1 98 ? -1.077 9.037 -6.545 1.00 91.62 98 LEU A CA 1
ATOM 784 C C . LEU A 1 98 ? -0.551 10.248 -5.772 1.00 91.62 98 LEU A C 1
ATOM 786 O O . LEU A 1 98 ? -1.256 11.248 -5.634 1.00 91.62 98 LEU A O 1
ATOM 790 N N . ILE A 1 99 ? 0.675 10.136 -5.275 1.00 85.94 99 ILE A N 1
ATOM 791 C CA . ILE A 1 99 ? 1.403 11.238 -4.655 1.00 85.94 99 ILE A CA 1
ATOM 792 C C . ILE A 1 99 ? 2.393 11.732 -5.707 1.00 85.94 99 ILE A C 1
ATOM 794 O O . ILE A 1 99 ? 3.320 11.006 -6.068 1.00 85.94 99 ILE A O 1
ATOM 798 N N . SER A 1 100 ? 2.142 12.930 -6.234 1.00 67.31 100 SER A N 1
ATOM 799 C CA . SER A 1 100 ? 3.052 13.651 -7.132 1.00 67.31 100 SER A CA 1
ATOM 800 C C . SER A 1 100 ? 4.126 14.391 -6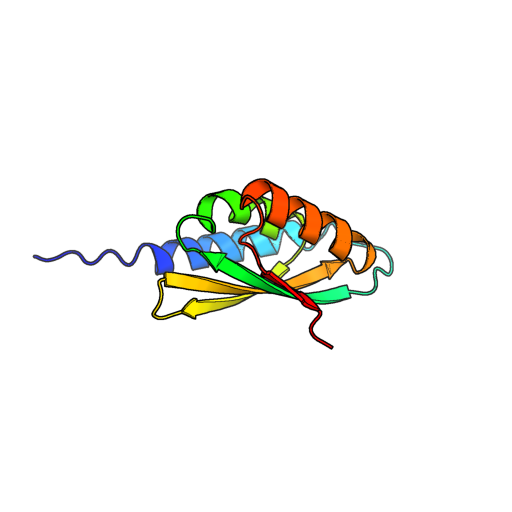.351 1.00 67.31 100 SER A C 1
ATOM 802 O O . SER A 1 100 ? 3.728 15.065 -5.372 1.00 67.31 100 SER A O 1
#

InterPro domains:
  IPR018978 Ribosome maturation protein SDO1/SBDS, central domain [PF09377] (1-30)
  IPR035647 EF-G domain III/V-like [SSF54980] (25-97)
  IPR046928 Ribosome maturation protein SDO1/SBDS, C-terminal domain [PF20268] (34-100)

pLDDT: mean 78.07, std 18.65, range [35.53, 95.5]

Radius of gyration: 14.44 Å; chains: 1; bounding box: 33×24×51 Å